Protein AF-A0A7R8ZH51-F1 (afdb_monomer_lite)

Foldseek 3Di:
DVVLVVLQVVLVVVVDPVSNVVSVVVVVVCVVVVVDDPCDVVNVVVVVVVVPDPPPVPPPPPPPPPPDPDDDDDDDDPDDPPPDDDD

Sequence (87 aa):
MLQIKKIRVSVDEANNKELTYTFQRIEKQLSEQGHIQKIVLDDILCSEITATTPMQPRDRRFLAASFTRQDTGPGRPHFRPGLRDLQ

pLDDT: mean 70.25, std 14.49, range [44.62, 92.19]

Radius of gyration: 34.7 Å; chains: 1; bounding box: 86×32×65 Å

Organism: Timema douglasi (NCBI:txid61478)

Structure (mmCIF, N/CA/C/O backbone):
data_AF-A0A7R8ZH51-F1
#
_entry.id   AF-A0A7R8ZH51-F1
#
loop_
_atom_site.group_PDB
_atom_site.id
_atom_site.type_symbol
_atom_site.label_atom_id
_atom_site.label_alt_id
_atom_site.label_comp_id
_atom_site.label_asym_id
_atom_site.label_entity_id
_atom_site.label_seq_id
_atom_site.pdbx_PDB_ins_code
_atom_site.Cartn_x
_atom_site.Cartn_y
_atom_site.Cartn_z
_atom_site.occupancy
_atom_site.B_iso_or_equiv
_atom_site.auth_seq_id
_atom_site.auth_comp_id
_atom_site.auth_asym_id
_atom_site.auth_atom_id
_atom_site.pdbx_PDB_model_num
ATOM 1 N N . MET A 1 1 ? -1.981 9.256 1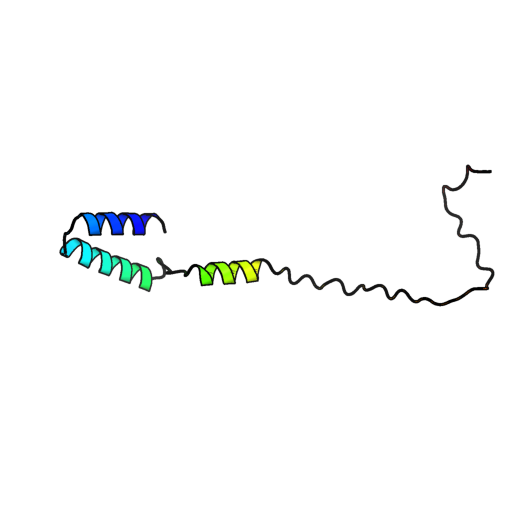.431 1.00 53.72 1 MET A N 1
ATOM 2 C CA . MET A 1 1 ? -1.867 7.957 0.717 1.00 53.72 1 MET A CA 1
ATOM 3 C C . MET A 1 1 ? -1.949 8.023 -0.815 1.00 53.72 1 MET A C 1
ATOM 5 O O . MET A 1 1 ? -1.330 7.184 -1.455 1.00 53.72 1 MET A O 1
ATOM 9 N N . LEU A 1 2 ? -2.671 8.968 -1.436 1.00 58.28 2 LEU A N 1
ATOM 10 C CA . LEU A 1 2 ? -2.844 9.016 -2.906 1.00 58.28 2 LEU A CA 1
ATOM 11 C C . LEU A 1 2 ? -1.559 9.299 -3.713 1.00 58.28 2 LEU A C 1
ATOM 13 O O . LEU A 1 2 ? -1.474 8.903 -4.870 1.00 58.28 2 LEU A O 1
ATOM 17 N N . GLN A 1 3 ? -0.554 9.954 -3.126 1.00 69.38 3 GLN A N 1
ATOM 18 C CA . GLN A 1 3 ? 0.672 10.338 -3.842 1.00 69.38 3 GLN A CA 1
ATOM 19 C C . GLN A 1 3 ? 1.629 9.163 -4.091 1.00 69.38 3 GLN A C 1
ATOM 21 O O . GLN A 1 3 ? 2.142 9.034 -5.195 1.00 69.38 3 GLN A O 1
ATOM 26 N N . ILE A 1 4 ? 1.805 8.252 -3.127 1.00 79.81 4 ILE A N 1
ATOM 27 C CA . ILE A 1 4 ? 2.689 7.078 -3.286 1.00 79.81 4 ILE A CA 1
ATOM 28 C C . ILE A 1 4 ? 2.171 6.137 -4.375 1.00 79.81 4 ILE A C 1
ATOM 30 O O . ILE A 1 4 ? 2.952 5.637 -5.177 1.00 79.81 4 ILE A O 1
ATOM 34 N N . LYS A 1 5 ? 0.846 5.955 -4.463 1.00 80.88 5 LYS A N 1
ATOM 35 C CA . LYS A 1 5 ? 0.232 5.171 -5.544 1.00 80.88 5 LYS A CA 1
ATOM 36 C C . LYS A 1 5 ? 0.500 5.785 -6.921 1.00 80.88 5 LYS A C 1
ATOM 38 O O . LYS A 1 5 ? 0.784 5.045 -7.850 1.00 80.88 5 LYS A O 1
ATOM 43 N N . LYS A 1 6 ? 0.458 7.117 -7.046 1.00 83.75 6 LYS A N 1
ATOM 44 C CA . LYS A 1 6 ? 0.793 7.807 -8.303 1.00 83.75 6 LYS A CA 1
ATOM 45 C C . LYS A 1 6 ? 2.260 7.613 -8.682 1.00 83.75 6 LYS A C 1
ATOM 47 O O . LYS A 1 6 ? 2.540 7.286 -9.824 1.00 83.75 6 LYS A O 1
ATOM 52 N N . ILE A 1 7 ? 3.172 7.746 -7.717 1.00 84.62 7 ILE A N 1
ATOM 53 C CA . ILE A 1 7 ? 4.608 7.537 -7.952 1.00 84.62 7 ILE A CA 1
ATOM 54 C C . ILE A 1 7 ? 4.877 6.090 -8.373 1.00 84.62 7 ILE A C 1
ATOM 56 O O . ILE A 1 7 ? 5.635 5.872 -9.309 1.00 84.62 7 ILE A O 1
ATOM 60 N N . ARG A 1 8 ? 4.212 5.112 -7.746 1.00 86.69 8 ARG A N 1
ATOM 61 C CA . ARG A 1 8 ? 4.312 3.701 -8.135 1.00 86.69 8 ARG A CA 1
ATOM 62 C C . ARG A 1 8 ? 3.939 3.483 -9.601 1.00 86.69 8 ARG A C 1
ATOM 64 O O . ARG A 1 8 ? 4.709 2.873 -10.326 1.00 86.69 8 ARG A O 1
ATOM 71 N N . VAL A 1 9 ? 2.806 4.039 -10.037 1.00 87.12 9 VAL A N 1
ATOM 72 C CA . VAL A 1 9 ? 2.362 3.954 -11.437 1.00 87.12 9 VAL A CA 1
ATOM 73 C C . VAL A 1 9 ? 3.391 4.585 -12.378 1.00 87.12 9 VAL A C 1
ATOM 75 O O . VAL A 1 9 ? 3.778 3.954 -13.350 1.00 87.12 9 VAL A O 1
ATOM 78 N N . SER A 1 10 ? 3.916 5.770 -12.055 1.00 87.12 10 SER A N 1
ATOM 79 C CA . SER A 1 10 ? 4.941 6.423 -12.883 1.00 87.12 10 SER A CA 1
ATOM 80 C C . SER A 1 10 ? 6.272 5.658 -12.932 1.00 87.12 10 SER A C 1
ATOM 82 O O . SER A 1 10 ? 6.959 5.687 -13.950 1.00 87.12 10 SER A O 1
ATOM 84 N N . VAL A 1 11 ? 6.654 4.973 -11.850 1.00 87.81 11 VAL A N 1
ATOM 85 C CA . VAL A 1 11 ? 7.853 4.117 -11.811 1.00 87.81 11 VAL A CA 1
ATOM 86 C C . VAL A 1 11 ? 7.653 2.854 -12.649 1.00 87.81 11 VAL A C 1
ATOM 88 O O . VAL A 1 11 ? 8.572 2.451 -13.361 1.00 87.81 11 VAL A O 1
ATOM 91 N N . ASP A 1 12 ? 6.459 2.263 -12.599 1.00 87.31 12 ASP A N 1
ATOM 92 C CA . ASP A 1 12 ? 6.105 1.094 -13.406 1.00 87.31 12 ASP A CA 1
ATOM 93 C C . ASP A 1 12 ? 6.040 1.460 -14.906 1.00 87.31 12 ASP A C 1
ATOM 95 O O . ASP A 1 12 ? 6.567 0.731 -15.744 1.00 87.31 12 ASP A O 1
ATOM 99 N N . GLU A 1 13 ? 5.498 2.633 -15.254 1.00 90.31 13 GLU A N 1
ATOM 100 C CA . GLU A 1 13 ? 5.462 3.163 -16.630 1.00 90.31 13 GLU A CA 1
ATOM 101 C C . GLU A 1 13 ? 6.856 3.476 -17.195 1.00 90.31 13 GLU A C 1
ATOM 103 O O . GLU A 1 13 ? 7.095 3.312 -18.392 1.00 90.31 13 GLU A O 1
ATOM 108 N N . ALA A 1 14 ? 7.800 3.889 -16.343 1.00 88.25 14 ALA A N 1
ATOM 109 C CA . ALA A 1 14 ? 9.168 4.190 -16.755 1.00 88.25 14 ALA A CA 1
ATOM 110 C C . ALA A 1 14 ? 9.967 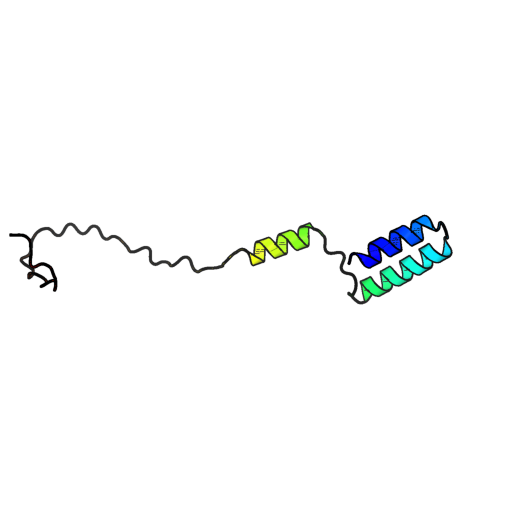2.944 -17.190 1.00 88.25 14 ALA A C 1
ATOM 112 O O . ALA A 1 14 ? 11.036 3.099 -17.783 1.00 88.25 14 ALA A O 1
ATOM 113 N N . ASN A 1 15 ? 9.486 1.721 -16.899 1.00 84.69 15 ASN A N 1
ATOM 114 C CA . ASN A 1 15 ? 10.112 0.436 -17.257 1.00 84.69 15 ASN A CA 1
ATOM 115 C C . ASN A 1 15 ? 11.613 0.325 -16.908 1.00 84.69 15 ASN A C 1
ATOM 117 O O . ASN A 1 15 ? 12.361 -0.463 -17.495 1.00 84.69 15 ASN A O 1
ATOM 121 N N . ASN A 1 16 ? 12.069 1.099 -15.924 1.00 91.12 16 ASN A N 1
ATOM 122 C CA . ASN A 1 16 ? 13.453 1.114 -15.482 1.00 91.12 16 ASN A CA 1
ATOM 123 C C . ASN A 1 16 ? 13.594 0.294 -14.196 1.00 91.12 16 ASN A C 1
ATOM 125 O O . ASN A 1 16 ? 13.150 0.702 -13.122 1.00 91.12 16 ASN A O 1
ATOM 129 N N . LYS A 1 17 ? 14.281 -0.846 -14.307 1.00 88.88 17 LYS A N 1
ATOM 130 C CA . LYS A 1 17 ? 14.478 -1.805 -13.212 1.00 88.88 17 LYS A CA 1
ATOM 131 C C . LYS A 1 17 ? 15.183 -1.199 -11.994 1.00 88.88 17 LYS A C 1
ATOM 133 O O . LYS A 1 17 ? 14.883 -1.592 -10.869 1.00 88.88 17 LYS A O 1
ATOM 138 N N . GLU A 1 18 ? 16.089 -0.242 -12.193 1.00 88.75 18 GLU A N 1
ATOM 139 C CA . GLU A 1 18 ? 16.792 0.431 -11.092 1.00 88.75 18 GLU A CA 1
ATOM 140 C C . GLU A 1 18 ? 15.855 1.360 -10.313 1.00 88.75 18 GLU A C 1
ATOM 142 O O . GLU A 1 18 ? 15.866 1.383 -9.079 1.00 88.75 18 GLU A O 1
ATOM 147 N N . LEU A 1 19 ? 14.984 2.080 -11.026 1.00 88.19 19 LEU A N 1
ATOM 148 C CA . LEU A 1 19 ? 13.956 2.927 -10.419 1.00 88.19 19 LEU A CA 1
ATOM 149 C C . LEU A 1 19 ? 12.922 2.089 -9.662 1.00 88.19 19 LEU A C 1
ATOM 151 O O . LEU A 1 19 ? 12.564 2.431 -8.537 1.00 88.19 19 LEU A O 1
ATOM 155 N N . THR A 1 20 ? 12.504 0.949 -10.212 1.00 90.69 20 THR A N 1
ATOM 156 C CA . THR A 1 20 ? 11.596 0.028 -9.514 1.00 90.69 20 THR A CA 1
ATOM 157 C C . THR A 1 20 ? 12.221 -0.508 -8.228 1.00 90.69 20 THR A C 1
ATOM 159 O O . THR A 1 20 ? 11.584 -0.496 -7.174 1.00 90.69 20 THR A O 1
ATOM 162 N N . TYR A 1 21 ? 13.483 -0.941 -8.284 1.00 90.94 21 TYR A N 1
ATOM 163 C CA . TYR A 1 21 ? 14.186 -1.476 -7.119 1.00 90.94 21 TYR A CA 1
ATOM 164 C C . TYR A 1 21 ? 14.377 -0.424 -6.016 1.00 90.94 21 TYR A C 1
ATOM 166 O O . TYR A 1 21 ? 14.115 -0.681 -4.838 1.00 90.94 21 TYR A O 1
ATOM 174 N N . THR A 1 22 ? 14.802 0.785 -6.388 1.00 89.94 22 THR A N 1
ATOM 175 C CA . THR A 1 22 ? 14.984 1.889 -5.434 1.00 89.94 22 THR A CA 1
ATOM 176 C C . THR A 1 22 ? 13.658 2.323 -4.816 1.00 89.94 22 THR A C 1
ATOM 178 O O . THR A 1 22 ? 13.586 2.500 -3.599 1.00 89.94 22 THR A O 1
ATOM 181 N N . PHE A 1 23 ? 12.589 2.399 -5.612 1.00 90.81 23 PHE A N 1
ATOM 182 C CA . PHE A 1 23 ? 11.248 2.700 -5.122 1.00 90.81 23 PHE A CA 1
ATOM 183 C C . PHE A 1 23 ? 10.751 1.655 -4.113 1.00 90.81 23 PHE A C 1
ATOM 185 O O . PHE A 1 23 ? 10.294 2.025 -3.033 1.00 90.81 23 PHE A O 1
ATOM 192 N N . GLN A 1 24 ? 10.911 0.358 -4.399 1.00 89.62 24 GLN A N 1
ATOM 193 C CA . GLN A 1 24 ? 10.534 -0.718 -3.470 1.00 89.62 24 GLN A CA 1
ATOM 194 C C . GLN A 1 24 ? 11.296 -0.638 -2.142 1.00 89.62 24 GLN A C 1
ATOM 196 O O . GLN A 1 24 ? 10.722 -0.866 -1.076 1.00 89.62 24 GLN A O 1
ATOM 201 N N . ARG A 1 25 ? 12.586 -0.283 -2.181 1.00 92.19 25 ARG A N 1
ATOM 202 C CA . ARG A 1 25 ? 13.391 -0.093 -0.968 1.00 92.19 25 ARG A CA 1
ATOM 203 C C . ARG A 1 25 ? 12.860 1.057 -0.110 1.00 92.19 25 ARG A C 1
ATOM 205 O O . ARG A 1 25 ? 12.755 0.900 1.104 1.00 92.19 25 ARG A O 1
ATOM 212 N N . ILE A 1 26 ? 12.510 2.181 -0.734 1.00 89.06 26 ILE A N 1
ATOM 213 C CA . ILE A 1 26 ? 11.943 3.350 -0.046 1.00 89.06 26 ILE A CA 1
ATOM 214 C C . ILE A 1 26 ? 10.561 3.015 0.526 1.00 89.06 26 ILE A C 1
ATOM 216 O O . ILE A 1 26 ? 10.291 3.310 1.688 1.00 89.06 26 ILE A O 1
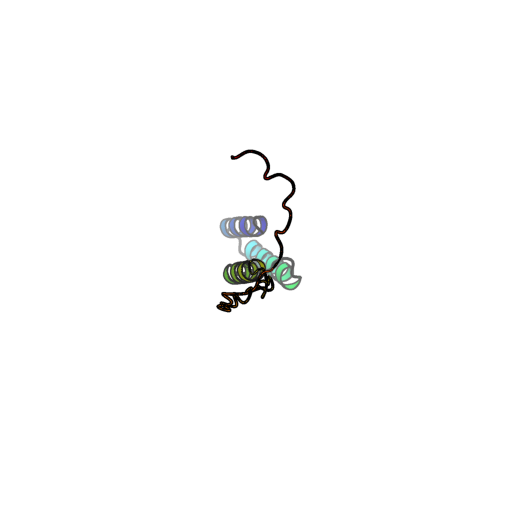ATOM 220 N N . GLU A 1 27 ? 9.701 2.348 -0.249 1.00 88.12 27 GLU A N 1
ATOM 221 C CA . GLU A 1 27 ? 8.375 1.911 0.206 1.00 88.12 27 GLU A CA 1
ATOM 222 C C . GLU A 1 27 ? 8.486 0.998 1.435 1.00 88.12 27 GLU A C 1
ATOM 224 O O . GLU A 1 27 ? 7.752 1.174 2.409 1.00 88.12 27 GLU A O 1
ATOM 229 N N . LYS A 1 28 ? 9.456 0.076 1.434 1.00 88.50 28 LYS A N 1
ATOM 230 C CA . LYS A 1 28 ? 9.729 -0.803 2.573 1.00 88.50 28 LYS A CA 1
ATOM 231 C C . LYS A 1 28 ? 10.156 -0.020 3.816 1.00 88.50 28 LYS A C 1
ATOM 233 O O . LYS A 1 28 ? 9.584 -0.236 4.877 1.00 88.50 28 LYS A O 1
ATOM 238 N N . GLN A 1 29 ? 11.097 0.917 3.689 1.00 89.25 29 GLN A N 1
ATOM 239 C CA . GLN A 1 29 ? 11.551 1.739 4.820 1.00 89.25 29 GLN A CA 1
ATOM 240 C C . GLN A 1 29 ? 10.420 2.585 5.411 1.00 89.25 29 GLN A C 1
ATOM 242 O O . GLN A 1 29 ? 10.256 2.647 6.627 1.00 89.25 29 GLN A O 1
ATOM 247 N N . LEU A 1 30 ? 9.599 3.195 4.556 1.00 85.38 30 LEU A N 1
ATOM 248 C CA . LEU A 1 30 ? 8.447 3.982 4.991 1.00 85.38 30 LEU A CA 1
ATOM 249 C C . LEU A 1 30 ? 7.369 3.114 5.658 1.00 85.38 30 LEU A C 1
ATOM 251 O O . LEU A 1 30 ? 6.680 3.579 6.565 1.00 85.38 30 LEU A O 1
ATOM 255 N N . SER A 1 31 ? 7.227 1.856 5.233 1.00 85.88 31 SER A N 1
ATOM 256 C CA . SER A 1 31 ? 6.354 0.885 5.895 1.00 85.88 31 SER A CA 1
ATOM 257 C C . SER A 1 31 ? 6.901 0.460 7.260 1.00 85.88 31 SER A C 1
ATOM 259 O O . SER A 1 31 ? 6.135 0.395 8.215 1.00 85.88 31 SER A O 1
ATOM 261 N N . GLU A 1 32 ? 8.204 0.189 7.370 1.00 86.00 32 GLU A N 1
ATOM 262 C CA . GLU A 1 32 ? 8.865 -0.204 8.625 1.00 86.00 32 GLU A CA 1
ATOM 263 C C . GLU A 1 32 ? 8.834 0.924 9.668 1.00 86.00 32 GLU A C 1
ATOM 265 O O . GLU A 1 32 ? 8.653 0.668 10.855 1.00 86.00 32 GLU A O 1
ATOM 270 N N . GLN A 1 33 ? 8.938 2.179 9.228 1.00 85.69 33 GLN A N 1
ATOM 271 C CA . GLN A 1 33 ? 8.811 3.368 10.079 1.00 85.69 33 GLN A CA 1
ATOM 272 C C . GLN A 1 33 ? 7.352 3.723 10.424 1.00 85.69 33 GLN A C 1
ATOM 274 O O . GLN A 1 33 ? 7.105 4.671 11.166 1.00 85.69 33 GLN A O 1
ATOM 279 N N . GLY A 1 34 ? 6.372 2.992 9.882 1.00 75.62 34 GLY A N 1
ATOM 280 C CA . GLY A 1 34 ? 4.949 3.222 10.141 1.00 75.62 34 GLY A CA 1
ATOM 281 C C . GLY A 1 34 ? 4.345 4.432 9.416 1.00 75.62 34 GLY A C 1
ATOM 282 O O . GLY A 1 34 ? 3.188 4.767 9.664 1.00 75.62 34 GLY A O 1
ATOM 283 N N . HIS A 1 35 ? 5.080 5.070 8.498 1.00 78.38 35 HIS A N 1
ATOM 284 C CA . HIS A 1 35 ? 4.575 6.166 7.659 1.00 78.38 35 HIS A CA 1
ATOM 285 C C . HIS A 1 35 ? 3.582 5.682 6.595 1.00 78.38 35 HIS A C 1
ATOM 287 O O . HIS A 1 35 ? 2.709 6.436 6.160 1.00 78.38 35 HIS A O 1
ATOM 293 N N . ILE A 1 36 ? 3.709 4.421 6.176 1.00 76.50 36 ILE A N 1
ATOM 294 C CA . ILE A 1 36 ? 2.756 3.743 5.299 1.00 76.50 36 ILE A CA 1
ATOM 295 C C . ILE A 1 36 ? 2.178 2.566 6.069 1.00 76.50 36 ILE A C 1
ATOM 297 O O . ILE A 1 36 ? 2.856 1.571 6.305 1.00 76.50 36 ILE A O 1
ATOM 301 N N . GLN A 1 37 ? 0.902 2.655 6.419 1.00 70.94 37 GLN A N 1
ATOM 302 C CA . GLN A 1 37 ? 0.150 1.506 6.904 1.00 70.94 37 GLN A CA 1
ATOM 303 C C . GLN A 1 37 ? -0.655 0.945 5.738 1.00 70.94 37 GLN A C 1
ATOM 305 O O . GLN A 1 37 ? -1.394 1.675 5.082 1.00 70.94 37 GLN A O 1
ATOM 310 N N . LYS A 1 38 ? -0.522 -0.350 5.447 1.00 68.50 38 LYS A N 1
ATOM 311 C CA . LYS A 1 38 ? -1.473 -1.037 4.566 1.00 68.50 38 LYS A CA 1
ATOM 312 C C . LYS A 1 38 ? -2.732 -1.308 5.375 1.00 68.50 38 LYS A C 1
ATOM 314 O O . LYS A 1 38 ? -2.934 -2.418 5.843 1.00 68.50 38 LYS A O 1
ATOM 319 N N . ILE A 1 39 ? -3.530 -0.268 5.576 1.00 68.06 39 ILE A N 1
ATOM 320 C CA . ILE A 1 39 ? -4.834 -0.430 6.203 1.00 68.06 39 ILE A CA 1
ATOM 321 C C . ILE A 1 39 ? -5.713 -1.140 5.174 1.00 68.06 39 ILE A C 1
ATOM 323 O O . ILE A 1 39 ? -5.916 -0.627 4.066 1.00 68.06 39 ILE A O 1
ATOM 327 N N . VAL A 1 40 ? -6.144 -2.357 5.500 1.00 71.38 40 VAL A N 1
ATOM 328 C CA . VAL A 1 40 ? -7.075 -3.110 4.663 1.00 71.38 40 VAL A CA 1
ATOM 329 C C . VAL A 1 40 ? -8.451 -2.476 4.831 1.00 71.38 40 VAL A C 1
ATOM 331 O O . VAL A 1 40 ? -8.779 -1.954 5.894 1.00 71.38 40 VAL A O 1
ATOM 334 N N . LEU A 1 41 ? -9.255 -2.474 3.769 1.00 69.62 41 LEU A N 1
ATOM 335 C CA . LEU A 1 41 ? -10.594 -1.884 3.812 1.00 69.62 41 LEU A CA 1
ATOM 336 C C . LEU A 1 41 ? -11.435 -2.500 4.947 1.00 69.62 41 LEU A C 1
ATOM 338 O O . LEU A 1 41 ? -12.154 -1.780 5.628 1.00 69.62 41 LEU A O 1
ATOM 342 N N . ASP A 1 42 ? -11.240 -3.791 5.215 1.00 71.75 42 ASP A N 1
ATOM 343 C CA . ASP A 1 42 ? -11.855 -4.520 6.325 1.00 71.75 42 ASP A CA 1
ATOM 344 C C . ASP A 1 42 ? -11.482 -3.946 7.701 1.00 71.75 42 ASP A C 1
ATOM 346 O O . ASP A 1 42 ? -12.349 -3.841 8.568 1.00 71.75 42 ASP A O 1
ATOM 350 N N . ASP A 1 43 ? -10.237 -3.498 7.899 1.00 71.94 43 ASP A N 1
ATOM 351 C CA . ASP A 1 43 ? -9.793 -2.887 9.160 1.00 71.94 43 ASP A CA 1
ATOM 352 C C . ASP A 1 43 ? -10.464 -1.524 9.375 1.00 71.94 43 ASP A C 1
ATOM 354 O O . ASP A 1 43 ? -10.882 -1.193 10.487 1.00 71.94 43 ASP A O 1
ATOM 358 N N . ILE A 1 44 ? -10.619 -0.748 8.294 1.00 74.44 44 ILE A N 1
ATOM 359 C CA . ILE A 1 44 ? -11.334 0.537 8.317 1.00 74.44 44 ILE A CA 1
ATOM 360 C C . ILE A 1 44 ? -12.803 0.294 8.659 1.00 74.44 44 ILE A C 1
ATOM 362 O O . ILE A 1 44 ? -13.319 0.904 9.593 1.00 74.44 44 ILE A O 1
ATOM 366 N N . LEU A 1 45 ? -13.453 -0.646 7.970 1.00 73.31 45 LEU A N 1
ATOM 367 C CA . LEU A 1 45 ? -14.857 -0.980 8.201 1.00 73.31 45 LEU A CA 1
ATOM 368 C C . LEU A 1 45 ? -15.100 -1.469 9.634 1.00 73.31 45 LEU A C 1
ATOM 370 O O . LEU A 1 45 ? -16.037 -1.014 10.287 1.00 73.31 45 LEU A O 1
ATOM 374 N N . CYS A 1 46 ? -14.236 -2.336 10.167 1.00 76.50 46 CYS A N 1
ATOM 375 C CA . CYS A 1 46 ? -14.331 -2.789 11.556 1.00 76.50 46 CYS A CA 1
ATOM 376 C C . CYS A 1 46 ? -14.168 -1.634 12.560 1.00 76.50 46 CYS A C 1
ATOM 378 O O . CYS A 1 46 ? -14.883 -1.584 13.568 1.00 76.50 46 CYS A O 1
ATOM 380 N N . SER A 1 47 ? -13.260 -0.689 12.287 1.00 73.06 47 SER A N 1
ATOM 381 C CA . SER A 1 47 ? -13.063 0.503 13.123 1.00 73.06 47 SER A CA 1
ATOM 382 C C . SER A 1 47 ? -14.263 1.462 13.097 1.00 73.06 47 SER A C 1
ATOM 384 O O . SER A 1 47 ? -14.643 2.019 14.125 1.00 73.06 47 SER A O 1
ATOM 386 N N . GLU A 1 48 ? -14.925 1.608 11.948 1.00 71.94 48 GLU A N 1
ATOM 387 C CA . GLU A 1 48 ? -16.118 2.449 11.816 1.00 71.94 48 GLU A CA 1
ATOM 388 C C . GLU A 1 48 ? -17.347 1.812 12.482 1.00 71.94 48 GLU A C 1
ATOM 390 O O . GLU A 1 48 ? -18.125 2.501 13.145 1.00 71.94 48 GLU A O 1
ATOM 395 N N . ILE A 1 49 ? -17.506 0.489 12.386 1.00 71.44 49 ILE A N 1
ATOM 396 C CA . ILE A 1 49 ? -18.583 -0.250 13.069 1.00 71.44 49 ILE A CA 1
ATOM 397 C C . ILE A 1 49 ? -18.453 -0.121 14.592 1.00 71.44 49 ILE A C 1
ATOM 399 O O . ILE A 1 49 ? -19.441 0.105 15.289 1.00 71.44 49 ILE A O 1
ATOM 403 N N . THR A 1 50 ? -17.234 -0.216 15.123 1.00 67.56 50 T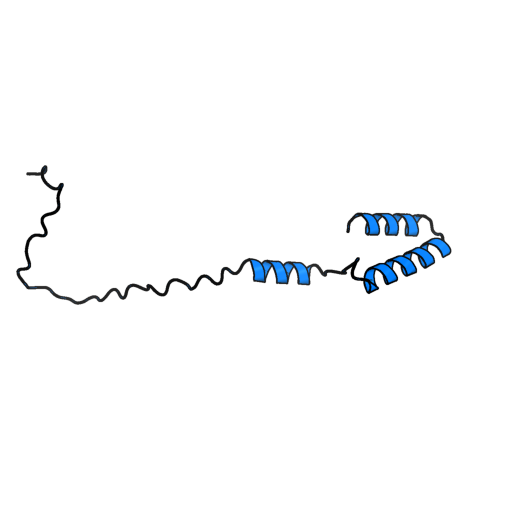HR A N 1
ATOM 404 C CA . THR A 1 50 ? -16.993 -0.041 16.564 1.00 67.56 50 THR A CA 1
ATOM 405 C C . THR A 1 50 ? -17.191 1.405 17.021 1.00 67.56 50 THR A C 1
ATOM 407 O O . THR A 1 50 ? -17.738 1.636 18.100 1.00 67.56 50 THR A O 1
ATOM 410 N N . ALA A 1 51 ? -16.830 2.390 16.194 1.00 68.31 51 ALA A N 1
ATOM 411 C CA . ALA A 1 51 ? -17.073 3.803 16.483 1.00 68.31 51 ALA A CA 1
ATOM 412 C C . ALA A 1 51 ? -18.568 4.185 16.449 1.00 68.31 51 ALA A C 1
ATOM 414 O O . ALA A 1 51 ? -18.987 5.113 17.141 1.00 68.31 51 ALA A O 1
ATOM 415 N N . THR A 1 52 ? -19.381 3.472 15.664 1.00 60.50 52 THR A N 1
ATOM 416 C CA . THR A 1 52 ? -20.817 3.749 15.485 1.00 60.50 52 THR A CA 1
ATOM 417 C C . THR A 1 52 ? -21.729 3.005 16.452 1.00 60.50 52 THR A C 1
ATOM 419 O O . THR A 1 52 ? -22.937 3.227 16.410 1.00 60.50 52 THR A O 1
ATOM 422 N N . THR A 1 53 ? -21.205 2.184 17.366 1.00 60.88 53 THR A N 1
ATOM 423 C CA . THR A 1 53 ? -21.970 1.722 18.530 1.00 60.88 53 THR A CA 1
ATOM 424 C C . THR A 1 53 ? -21.937 2.775 19.636 1.00 60.88 53 THR A C 1
ATOM 426 O O . THR A 1 53 ? -21.002 2.780 20.440 1.00 60.88 53 THR A O 1
ATOM 429 N N . PRO A 1 54 ? -22.959 3.645 19.780 1.00 57.78 54 PRO A N 1
ATOM 430 C CA . PRO A 1 54 ? -23.164 4.288 21.055 1.00 57.78 54 PRO A CA 1
ATOM 431 C C . PRO A 1 54 ? -23.506 3.171 22.041 1.00 57.78 54 PRO A C 1
ATOM 433 O O . PRO A 1 54 ? -24.610 2.624 22.033 1.00 57.78 54 PRO A O 1
ATOM 436 N N . MET A 1 55 ? -22.566 2.847 22.928 1.00 55.47 55 MET A N 1
ATOM 437 C CA . MET A 1 55 ? -22.849 2.157 24.185 1.00 55.47 55 MET A CA 1
ATOM 438 C C . MET A 1 55 ? -23.632 3.121 25.090 1.00 55.47 55 MET A C 1
ATOM 440 O O . MET A 1 55 ? -23.211 3.474 26.184 1.00 55.47 55 MET A O 1
ATOM 444 N N . GLN A 1 56 ? -24.765 3.621 24.595 1.00 59.16 56 GLN A N 1
ATOM 445 C CA . GLN A 1 56 ? -25.761 4.265 25.424 1.00 59.16 56 GLN A CA 1
ATOM 446 C C . GLN A 1 56 ? -26.236 3.167 26.376 1.00 59.16 56 GLN A C 1
ATOM 448 O O . GLN A 1 56 ? -26.693 2.119 25.900 1.00 59.16 56 GLN A O 1
ATOM 453 N N . PRO A 1 57 ? -26.123 3.340 27.703 1.00 55.91 57 PRO A N 1
ATOM 454 C CA . PRO A 1 57 ? -26.880 2.507 28.611 1.00 55.91 57 PRO A CA 1
ATOM 455 C C . PRO A 1 57 ? -28.334 2.764 28.241 1.00 55.91 57 PRO A C 1
ATOM 457 O O . PRO A 1 57 ? -28.871 3.824 28.541 1.00 55.91 57 PRO A O 1
ATOM 460 N N . ARG A 1 58 ? -28.924 1.833 27.483 1.00 57.44 58 ARG A N 1
ATOM 461 C CA . ARG A 1 58 ? -30.329 1.839 27.092 1.00 57.44 58 ARG A CA 1
ATOM 462 C C . ARG A 1 58 ? -31.086 2.069 28.383 1.00 57.44 58 ARG A C 1
ATOM 464 O O . ARG A 1 58 ? -31.087 1.171 29.225 1.00 57.44 58 ARG A O 1
ATOM 471 N N . ASP A 1 59 ? -31.556 3.301 28.569 1.00 56.50 59 ASP A N 1
ATOM 472 C CA . ASP A 1 59 ? -32.046 3.822 29.834 1.00 56.50 59 ASP A CA 1
ATOM 473 C C . ASP A 1 59 ? -32.989 2.761 30.398 1.00 56.50 59 ASP A C 1
ATOM 475 O O . ASP A 1 59 ? -34.079 2.532 29.871 1.00 56.50 59 ASP A O 1
ATOM 479 N N . ARG A 1 60 ? -32.542 2.027 31.427 1.00 56.81 60 ARG A N 1
ATOM 480 C CA . ARG A 1 60 ? -33.308 0.940 32.059 1.00 56.81 60 ARG A CA 1
ATOM 481 C C . ARG A 1 60 ? -34.466 1.509 32.883 1.00 56.81 60 ARG A C 1
ATOM 483 O O . ARG A 1 60 ? -34.921 0.898 33.839 1.00 56.81 60 ARG A O 1
ATOM 490 N N . ARG A 1 61 ? -34.986 2.669 32.490 1.00 57.88 61 ARG A N 1
ATOM 491 C CA . ARG A 1 61 ? -36.292 3.181 32.871 1.00 57.88 61 ARG A CA 1
ATOM 492 C C . ARG A 1 61 ? -37.332 2.563 31.942 1.00 57.88 61 ARG A C 1
ATOM 494 O O . ARG A 1 61 ? -38.142 3.259 31.338 1.00 57.88 61 ARG A O 1
ATOM 501 N N . PHE A 1 62 ? -37.339 1.232 31.862 1.00 57.62 62 PHE A N 1
ATOM 502 C CA . PHE A 1 62 ? -38.609 0.546 31.691 1.00 57.62 62 PHE A CA 1
ATOM 503 C C . PHE A 1 62 ? -39.398 0.881 32.953 1.00 57.62 62 PHE A C 1
ATOM 505 O O . PHE A 1 62 ? -39.248 0.239 33.989 1.00 57.62 62 PHE A O 1
ATOM 512 N N . LEU A 1 63 ? -40.140 1.988 32.878 1.00 58.44 63 LEU A N 1
ATOM 513 C CA . LEU A 1 63 ? -41.231 2.312 33.776 1.00 58.44 63 LEU A CA 1
ATOM 514 C C . LEU A 1 63 ? -42.059 1.038 33.885 1.00 58.44 63 LEU A C 1
ATOM 516 O O . LEU A 1 63 ? -42.719 0.634 32.928 1.00 58.44 63 LEU A O 1
ATOM 520 N N . ALA A 1 64 ? -41.949 0.368 35.028 1.00 58.62 64 ALA A N 1
ATOM 521 C CA . ALA A 1 64 ? -42.875 -0.672 35.402 1.00 58.62 64 ALA A CA 1
ATOM 522 C C . ALA A 1 64 ? -44.256 -0.014 35.405 1.00 58.62 64 ALA A C 1
ATOM 524 O O . ALA A 1 64 ? -44.608 0.710 36.335 1.00 58.62 64 ALA A O 1
ATOM 525 N N . ALA A 1 65 ? -45.019 -0.201 34.331 1.00 58.53 65 ALA A N 1
ATOM 526 C CA . ALA A 1 65 ? -46.440 0.072 34.344 1.00 58.53 65 ALA A CA 1
ATOM 527 C C . ALA A 1 65 ? -47.055 -0.976 35.278 1.00 58.53 65 ALA A C 1
ATOM 529 O O . ALA A 1 65 ? -47.394 -2.082 34.859 1.00 58.53 65 ALA A O 1
ATOM 530 N N . SER A 1 66 ? -47.110 -0.675 36.577 1.00 59.12 66 SER A N 1
ATOM 531 C CA . SER A 1 66 ? -47.887 -1.477 37.509 1.00 59.12 66 SER A CA 1
ATOM 532 C C . SER A 1 66 ? -49.357 -1.214 37.208 1.00 59.12 66 SER A C 1
ATOM 534 O O . SER A 1 66 ? -49.889 -0.153 37.529 1.00 59.12 66 SER A O 1
ATOM 536 N N . PHE A 1 67 ? -50.028 -2.179 36.589 1.00 58.06 67 PHE A N 1
ATOM 537 C CA . PHE A 1 67 ? -51.484 -2.195 36.525 1.00 58.06 67 PHE A CA 1
ATOM 538 C C . PHE A 1 67 ? -52.029 -2.656 37.879 1.00 58.06 67 PHE A C 1
ATOM 540 O O . PHE A 1 67 ? -52.528 -3.770 38.023 1.00 58.06 67 PHE A O 1
ATOM 547 N N . THR A 1 68 ? -51.911 -1.817 38.905 1.00 48.19 68 THR A N 1
ATOM 548 C CA . THR A 1 68 ? -52.710 -1.982 40.117 1.00 48.19 68 THR A CA 1
ATOM 549 C C . THR A 1 68 ? -54.117 -1.500 39.797 1.00 48.19 68 THR A C 1
ATOM 551 O O . THR A 1 68 ? -54.368 -0.307 39.645 1.00 48.19 68 THR A O 1
ATOM 554 N N . ARG A 1 69 ? -55.054 -2.447 39.682 1.00 55.78 69 ARG A N 1
ATOM 555 C CA . ARG A 1 69 ? -56.482 -2.152 39.818 1.00 55.78 69 ARG A CA 1
ATOM 556 C C . ARG A 1 69 ? -56.705 -1.646 41.242 1.00 55.78 69 ARG A C 1
ATOM 558 O O . ARG A 1 69 ? -56.830 -2.441 42.166 1.00 55.78 69 ARG A O 1
ATOM 565 N N . GLN A 1 70 ? -56.704 -0.333 41.417 1.00 46.62 70 GLN A N 1
ATOM 566 C CA . GLN A 1 70 ? -57.223 0.314 42.614 1.00 46.62 70 GLN A CA 1
ATOM 567 C C . GLN A 1 70 ? -58.335 1.260 42.183 1.00 46.62 70 GLN A C 1
ATOM 569 O O . GLN A 1 70 ? -58.192 2.477 42.138 1.00 46.62 70 GLN A O 1
ATOM 574 N N . ASP A 1 71 ? -59.461 0.644 41.836 1.00 51.59 71 ASP A N 1
ATOM 575 C CA . ASP A 1 71 ? -60.741 1.279 42.089 1.00 51.59 71 ASP A CA 1
ATOM 576 C C . ASP A 1 71 ? -60.923 1.418 43.607 1.00 51.59 71 ASP A C 1
ATOM 578 O O . ASP A 1 71 ? -60.576 0.517 44.373 1.00 51.59 71 ASP A O 1
ATOM 582 N N . THR A 1 72 ? -61.544 2.532 43.996 1.00 50.91 72 THR A N 1
ATOM 583 C CA . THR A 1 72 ? -62.132 2.871 45.306 1.00 50.91 72 THR A CA 1
ATOM 584 C C . THR A 1 72 ? -61.229 3.485 46.392 1.00 50.91 72 THR A C 1
ATOM 586 O O . THR A 1 72 ? -60.628 2.811 47.221 1.00 50.91 72 THR A O 1
ATOM 589 N N . GLY A 1 73 ? -61.250 4.823 46.467 1.00 4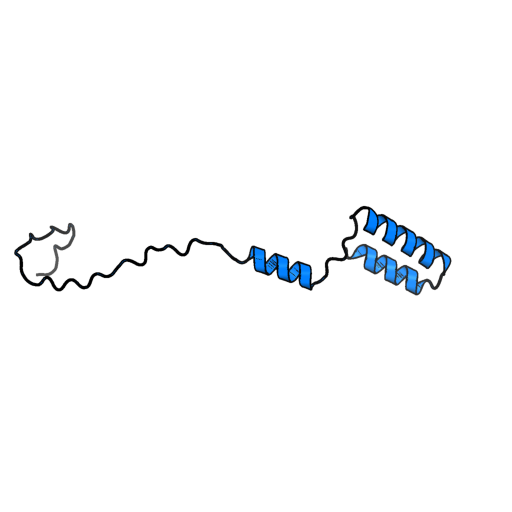8.59 73 GLY A N 1
ATOM 590 C CA . GLY A 1 73 ? -60.888 5.596 47.664 1.00 48.59 73 GLY A CA 1
ATOM 591 C C . GLY A 1 73 ? -61.006 7.115 47.437 1.00 48.59 73 GLY A C 1
ATOM 592 O O . GLY A 1 73 ? -60.542 7.593 46.403 1.00 48.59 73 GLY A O 1
ATOM 593 N N . PRO A 1 74 ? -61.623 7.906 48.344 1.00 52.44 74 PRO A N 1
ATOM 594 C CA . PRO A 1 74 ? -61.967 9.307 48.093 1.00 52.44 74 PRO A CA 1
ATOM 595 C C . PRO A 1 74 ? -60.739 10.215 48.283 1.00 52.44 74 PRO A C 1
ATOM 597 O O . PRO A 1 74 ? -60.522 10.807 49.339 1.00 52.44 74 PRO A O 1
ATOM 600 N N . GLY A 1 75 ? -59.895 10.301 47.257 1.00 49.47 75 GLY A N 1
ATOM 601 C CA . GLY A 1 75 ? -58.661 11.084 47.266 1.00 49.47 75 GLY A CA 1
ATOM 602 C C . GLY A 1 75 ? -58.777 12.374 46.458 1.00 49.47 75 GLY A C 1
ATOM 603 O O . GLY A 1 75 ? -58.568 12.347 45.257 1.00 49.47 75 GLY A O 1
ATOM 604 N N . ARG A 1 76 ? -59.109 13.472 47.154 1.00 57.34 76 ARG A N 1
ATOM 605 C CA . ARG A 1 76 ? -58.847 14.909 46.886 1.00 57.34 76 ARG A CA 1
ATOM 606 C C . ARG A 1 76 ? -58.758 15.392 45.418 1.00 57.34 76 ARG A C 1
ATOM 608 O O . ARG A 1 76 ? -57.881 14.952 44.680 1.00 57.34 76 ARG A O 1
ATOM 615 N N . PRO A 1 77 ? -59.507 16.443 45.020 1.00 52.28 77 PRO A N 1
ATOM 616 C CA . PRO A 1 77 ? -59.277 17.072 43.728 1.00 52.28 77 PRO A CA 1
ATOM 617 C C . PRO A 1 77 ? -57.917 17.776 43.769 1.00 52.28 77 PRO A C 1
ATOM 619 O O . PRO A 1 77 ? -57.731 18.770 44.473 1.00 52.28 77 PRO A O 1
ATOM 622 N N . HIS A 1 78 ? -56.942 17.258 43.024 1.00 56.53 78 HIS A N 1
ATOM 623 C CA . HIS A 1 78 ? -55.742 18.019 42.711 1.00 56.53 78 HIS A CA 1
ATOM 624 C C . HIS A 1 78 ? -56.171 19.224 41.875 1.00 56.53 78 HIS A C 1
ATOM 626 O O . HIS A 1 78 ? -56.488 19.109 40.693 1.00 56.53 78 HIS A O 1
ATOM 632 N N . PHE A 1 79 ? -56.225 20.373 42.542 1.00 54.62 79 PHE A N 1
ATOM 633 C CA . PHE A 1 79 ? -56.433 21.688 41.965 1.00 54.62 79 PHE A CA 1
ATOM 634 C C . PHE A 1 79 ? -55.402 21.898 40.845 1.00 54.62 79 PHE A C 1
ATOM 636 O O . PHE A 1 79 ? -54.223 22.121 41.114 1.00 54.62 79 PHE A O 1
ATOM 643 N N . ARG A 1 80 ? -55.827 21.757 39.585 1.00 58.06 80 ARG A N 1
ATOM 644 C CA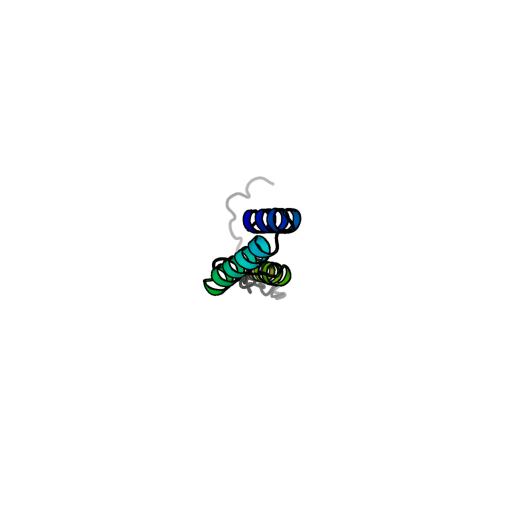 . ARG A 1 80 ? -55.017 22.105 38.415 1.00 58.06 80 ARG A CA 1
ATOM 645 C C . ARG A 1 80 ? -55.179 23.607 38.168 1.00 58.06 80 ARG A C 1
ATOM 647 O O . ARG A 1 80 ? -56.298 24.035 37.879 1.00 58.06 80 ARG A O 1
ATOM 654 N N . PRO A 1 81 ? -54.120 24.425 38.265 1.00 51.50 81 PRO A N 1
ATOM 655 C CA . PRO A 1 81 ? -54.196 25.809 37.820 1.00 51.50 81 PRO A CA 1
ATOM 656 C C . PRO A 1 81 ? -54.420 25.805 36.302 1.00 51.50 81 PRO A C 1
ATOM 658 O O . PRO A 1 81 ? -53.624 25.216 35.575 1.00 51.50 81 PRO A O 1
ATOM 661 N N . GLY A 1 82 ? -55.512 26.417 35.836 1.00 60.44 82 GLY A N 1
ATOM 662 C CA . GLY A 1 82 ? -55.780 26.618 34.404 1.00 60.44 82 GLY A CA 1
ATOM 663 C C . GLY A 1 82 ? -56.950 25.839 33.795 1.00 60.44 82 GLY A C 1
ATOM 664 O O . GLY A 1 82 ? -57.154 25.947 32.594 1.00 60.44 82 GLY A O 1
ATOM 665 N N . LEU A 1 83 ? -57.741 25.093 34.577 1.00 61.66 83 LEU A N 1
ATOM 666 C CA . LEU A 1 83 ? -59.011 24.517 34.102 1.00 61.66 83 LEU A CA 1
ATOM 667 C C . LEU A 1 83 ? -60.207 25.233 34.748 1.00 61.66 83 LEU A C 1
ATOM 669 O O . LEU A 1 83 ? -60.987 24.654 35.498 1.00 61.66 83 LEU A O 1
ATOM 673 N N . ARG A 1 84 ? -60.303 26.537 34.501 1.00 62.09 84 ARG A N 1
ATOM 674 C CA . ARG A 1 84 ? -61.564 27.279 34.532 1.00 62.09 84 ARG A CA 1
ATOM 675 C C . ARG A 1 84 ? -61.782 27.673 33.085 1.00 62.09 84 ARG A C 1
ATOM 677 O O . ARG A 1 84 ? -60.848 28.230 32.530 1.00 62.09 84 ARG A O 1
ATOM 684 N N . ASP A 1 85 ? -62.910 27.266 32.515 1.00 58.38 85 ASP A N 1
ATOM 685 C CA . ASP A 1 85 ? -63.509 27.749 31.255 1.00 58.38 85 ASP A CA 1
ATOM 686 C C . ASP A 1 85 ? -64.045 26.600 30.397 1.00 58.38 85 ASP A C 1
ATOM 688 O O . ASP A 1 85 ? -63.748 26.525 29.215 1.00 58.38 85 ASP A O 1
ATOM 692 N N . LEU A 1 86 ? -64.845 25.706 30.984 1.00 53.56 86 LEU A N 1
ATOM 693 C CA . LEU A 1 86 ? -65.861 24.918 30.274 1.00 53.56 86 LEU A CA 1
ATOM 694 C C . LEU A 1 86 ? -66.854 24.394 31.326 1.00 53.56 86 LEU A C 1
ATOM 696 O O . LEU A 1 86 ? -66.578 23.405 31.995 1.00 53.56 86 LEU A O 1
ATOM 700 N N . GLN A 1 87 ? -67.906 25.202 31.503 1.00 44.62 87 GLN A N 1
ATOM 701 C CA . GLN A 1 87 ? -69.247 24.973 32.076 1.00 44.62 87 GLN A CA 1
ATOM 702 C C . GLN A 1 87 ? -69.472 23.791 33.028 1.00 44.62 87 GLN A C 1
ATOM 704 O O . GLN A 1 87 ? -69.390 22.625 32.588 1.00 44.62 87 GLN A O 1
#

Secondary structure (DSSP, 8-state):
-HHHHHHHHHHHHTT-HHHHHHHHHHHHHHHHTTSS----HHHHHHHHHHHT----------------------------TT-----